Protein AF-A0A536TJ30-F1 (afdb_monomer)

Structure (mmCIF, N/CA/C/O backbone):
data_AF-A0A536TJ30-F1
#
_entry.id   AF-A0A536TJ30-F1
#
loop_
_atom_site.group_PDB
_atom_site.id
_atom_site.type_symbol
_atom_site.label_atom_id
_atom_site.label_alt_id
_atom_site.label_comp_id
_atom_site.label_asym_id
_atom_site.label_entity_id
_atom_site.label_seq_id
_atom_site.pdbx_PDB_ins_code
_atom_site.Cartn_x
_atom_site.Cartn_y
_atom_site.Cartn_z
_atom_site.occupancy
_atom_site.B_iso_or_equiv
_atom_site.auth_seq_id
_atom_site.auth_comp_id
_atom_site.auth_asym_id
_atom_site.auth_atom_id
_atom_site.pdbx_PDB_model_num
ATOM 1 N N . MET A 1 1 ? -64.569 -12.039 2.821 1.00 46.75 1 MET A N 1
ATOM 2 C CA . MET A 1 1 ? -63.233 -11.736 3.382 1.00 46.75 1 MET A CA 1
ATOM 3 C C . MET A 1 1 ? -62.705 -10.502 2.678 1.00 46.75 1 MET A C 1
ATOM 5 O O . MET A 1 1 ? -62.431 -10.558 1.484 1.00 46.75 1 MET A O 1
ATOM 9 N N . ASP A 1 2 ? -62.698 -9.375 3.387 1.00 46.38 2 ASP A N 1
ATOM 10 C CA . ASP A 1 2 ? -62.495 -8.051 2.804 1.00 46.38 2 ASP A CA 1
ATOM 11 C C . ASP A 1 2 ? -61.021 -7.721 2.571 1.00 46.38 2 ASP A C 1
ATOM 13 O O . ASP A 1 2 ? -60.181 -7.772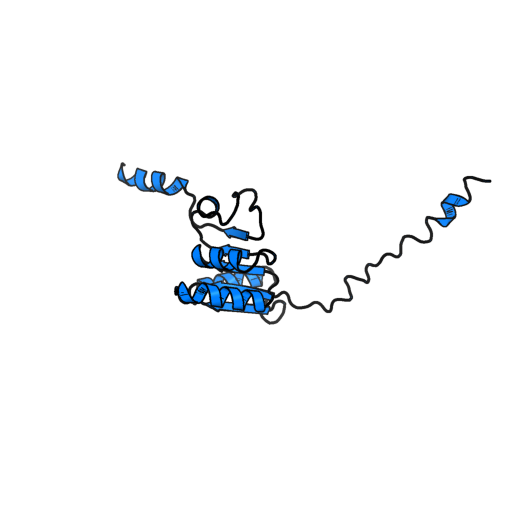 3.470 1.00 46.38 2 ASP A O 1
ATOM 17 N N . ARG A 1 3 ? -60.724 -7.302 1.340 1.00 48.44 3 ARG A N 1
ATOM 18 C CA . ARG A 1 3 ? -59.377 -6.976 0.838 1.00 48.44 3 ARG A CA 1
ATOM 19 C C . ARG A 1 3 ? -58.742 -5.769 1.546 1.00 48.44 3 ARG A C 1
ATOM 21 O O . ARG A 1 3 ? -57.553 -5.515 1.392 1.00 48.44 3 ARG A O 1
ATOM 28 N N . ARG A 1 4 ? -59.531 -5.031 2.334 1.00 52.75 4 ARG A N 1
ATOM 29 C CA . ARG A 1 4 ? -59.130 -3.800 3.031 1.00 52.75 4 ARG A CA 1
ATOM 30 C C . ARG A 1 4 ? -58.580 -4.036 4.439 1.00 52.75 4 ARG A C 1
ATOM 32 O O . ARG A 1 4 ? -57.866 -3.182 4.950 1.00 52.75 4 ARG A O 1
ATOM 39 N N . THR A 1 5 ? -58.820 -5.200 5.040 1.00 52.47 5 THR A N 1
ATOM 40 C CA . THR A 1 5 ? -58.349 -5.498 6.406 1.00 52.47 5 THR A CA 1
ATOM 41 C C . THR A 1 5 ? -56.954 -6.136 6.429 1.00 52.47 5 THR A C 1
ATOM 43 O O . THR A 1 5 ? -56.296 -6.151 7.466 1.00 52.47 5 THR A O 1
ATOM 46 N N . PHE A 1 6 ? -56.465 -6.627 5.285 1.00 46.06 6 PHE A N 1
ATOM 47 C CA . PHE A 1 6 ? -55.151 -7.274 5.190 1.00 46.06 6 PHE A CA 1
ATOM 48 C C . PHE A 1 6 ? -53.996 -6.268 5.026 1.00 46.06 6 PHE A C 1
ATOM 50 O O . PHE A 1 6 ? -52.920 -6.466 5.582 1.00 46.06 6 PHE A O 1
ATOM 57 N N . ILE A 1 7 ? -54.230 -5.138 4.349 1.00 50.72 7 ILE A N 1
ATOM 58 C CA . ILE A 1 7 ? -53.185 -4.128 4.093 1.00 50.72 7 ILE A CA 1
ATOM 59 C C . ILE A 1 7 ? -52.822 -3.343 5.369 1.00 50.72 7 ILE A C 1
ATOM 61 O O . ILE A 1 7 ? -51.666 -2.971 5.557 1.00 50.72 7 ILE A O 1
ATOM 65 N N . GLY A 1 8 ? -53.762 -3.173 6.304 1.00 44.59 8 GLY A N 1
ATOM 66 C CA . GLY A 1 8 ? -53.515 -2.443 7.554 1.00 44.59 8 GLY A CA 1
ATOM 67 C C . GLY A 1 8 ? -52.557 -3.132 8.537 1.00 44.59 8 GLY A C 1
ATOM 68 O O . GLY A 1 8 ? -52.021 -2.468 9.418 1.00 44.59 8 GLY A O 1
ATOM 69 N N . ARG A 1 9 ? -52.309 -4.444 8.403 1.00 48.31 9 ARG A N 1
ATOM 70 C CA . ARG A 1 9 ? -51.459 -5.204 9.343 1.00 48.31 9 ARG A CA 1
ATOM 71 C C . ARG A 1 9 ? -50.022 -5.433 8.877 1.00 48.31 9 ARG A C 1
ATOM 73 O O . ARG A 1 9 ? -49.188 -5.772 9.706 1.00 48.31 9 ARG A O 1
ATOM 80 N N . VAL A 1 10 ? -49.706 -5.199 7.602 1.00 50.34 10 VAL A N 1
ATOM 81 C CA . VAL A 1 10 ? -48.337 -5.391 7.078 1.00 50.34 10 VAL A CA 1
ATOM 82 C C . VAL A 1 10 ? -47.488 -4.118 7.199 1.00 50.34 10 VAL A C 1
ATOM 84 O O . VAL A 1 10 ? -46.273 -4.201 7.342 1.00 50.34 10 VAL A O 1
ATOM 87 N N . VAL A 1 11 ? -48.105 -2.933 7.241 1.00 49.47 11 VAL A N 1
ATOM 88 C CA . VAL A 1 11 ? -47.364 -1.656 7.306 1.00 49.47 11 VAL A CA 1
ATOM 89 C C . VAL A 1 11 ? -46.905 -1.299 8.732 1.00 49.47 11 VAL A C 1
ATOM 91 O O . VAL A 1 11 ? -45.933 -0.573 8.901 1.00 49.47 11 VAL A O 1
ATOM 94 N N . GLY A 1 12 ? -47.537 -1.850 9.774 1.00 47.28 12 GLY A N 1
ATOM 95 C CA . GLY A 1 12 ? -47.239 -1.495 11.171 1.00 47.28 12 GLY A CA 1
ATOM 96 C C . GLY A 1 12 ? -46.028 -2.188 11.813 1.00 47.28 12 GLY A C 1
ATOM 97 O O . GLY A 1 12 ? -45.685 -1.847 12.939 1.00 47.28 12 GLY A O 1
ATOM 98 N N . GLY A 1 13 ? -45.396 -3.162 11.147 1.00 48.72 13 GLY A N 1
ATOM 99 C CA . GLY A 1 13 ? -44.364 -4.016 11.761 1.00 48.72 13 GLY A CA 1
ATOM 100 C C . GLY A 1 13 ? -42.990 -4.008 11.087 1.00 48.72 13 GLY A C 1
ATOM 101 O O . GLY A 1 13 ? -42.086 -4.671 11.584 1.00 48.72 13 GLY A O 1
ATOM 102 N N . LEU A 1 14 ? -42.810 -3.289 9.973 1.00 46.50 14 LEU A N 1
ATOM 103 C CA . LEU A 1 14 ? -41.618 -3.423 9.120 1.00 46.50 14 LEU A CA 1
ATOM 104 C C . LEU A 1 14 ? -40.758 -2.151 9.001 1.00 46.50 14 LEU A C 1
ATOM 106 O O . LEU A 1 14 ? -40.018 -2.005 8.035 1.00 46.50 14 LEU A O 1
ATOM 110 N N . LEU A 1 15 ? -40.840 -1.231 9.968 1.00 47.38 15 LEU A N 1
ATOM 111 C CA . LEU A 1 15 ? -39.963 -0.047 10.034 1.00 47.38 15 LEU A CA 1
ATOM 112 C C . LEU A 1 15 ? -38.992 -0.059 11.226 1.00 47.38 15 LEU A C 1
ATOM 114 O O . LEU A 1 15 ? -38.368 0.953 11.524 1.00 47.38 15 LEU A O 1
ATOM 118 N N . ALA A 1 16 ? -38.820 -1.205 11.885 1.00 55.00 16 ALA A N 1
ATOM 119 C CA . ALA A 1 16 ? -37.820 -1.386 12.935 1.00 55.00 16 ALA A CA 1
ATOM 120 C C . ALA A 1 16 ? -36.832 -2.500 12.551 1.00 55.00 16 ALA A C 1
ATOM 122 O O . ALA A 1 16 ? -36.829 -3.584 13.123 1.00 55.00 16 ALA A O 1
ATOM 123 N N . VAL A 1 17 ? -35.999 -2.235 11.544 1.00 50.28 17 VAL A N 1
ATOM 124 C CA . VAL A 1 17 ? -34.794 -3.024 11.218 1.00 50.28 17 VAL A CA 1
ATOM 125 C C . VAL A 1 17 ? -33.619 -2.034 11.203 1.00 50.28 17 VAL A C 1
ATOM 127 O O 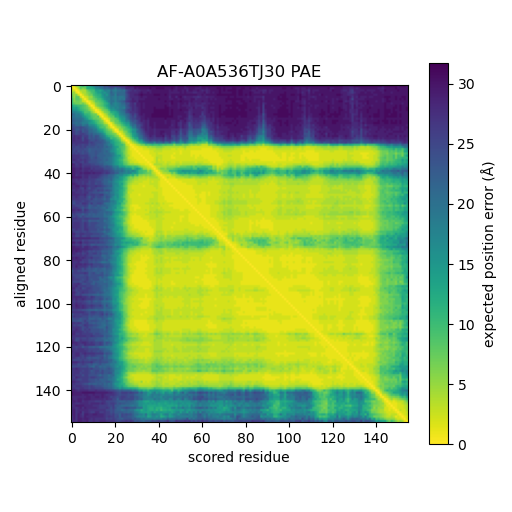. VAL A 1 17 ? -33.812 -0.855 10.908 1.00 50.28 17 VAL A O 1
ATOM 130 N N . PRO A 1 18 ? -32.433 -2.414 11.689 1.00 48.91 18 PRO A N 1
ATOM 131 C CA . PRO A 1 18 ? -31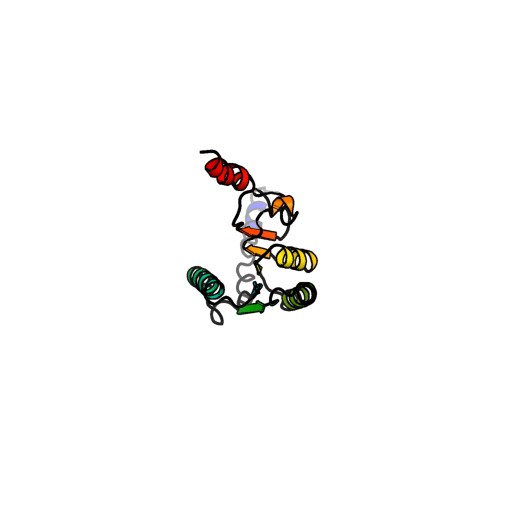.895 -1.887 12.923 1.00 48.91 18 PRO A CA 1
ATOM 132 C C . PRO A 1 18 ? -30.713 -0.975 12.601 1.00 48.91 18 PRO A C 1
ATOM 134 O O . PRO A 1 18 ? -29.583 -1.437 12.478 1.00 48.91 18 PRO A O 1
ATOM 137 N N . PHE A 1 19 ? -30.942 0.336 12.560 1.00 48.19 19 PHE A N 1
ATOM 138 C CA . PHE A 1 19 ? -29.845 1.318 12.590 1.00 48.19 19 PHE A CA 1
ATOM 139 C C . PHE A 1 19 ? -28.978 1.212 13.862 1.00 48.19 19 PHE A C 1
ATOM 141 O O . PHE A 1 19 ? -27.902 1.792 13.940 1.00 48.19 19 PHE A O 1
ATOM 148 N N . ALA A 1 20 ? -29.416 0.436 14.857 1.00 48.72 20 ALA A N 1
ATOM 149 C CA . ALA A 1 20 ? -28.645 0.139 16.058 1.00 48.72 20 ALA A CA 1
ATOM 150 C C . ALA A 1 20 ? -27.481 -0.849 15.829 1.00 48.72 20 ALA A C 1
ATOM 152 O O . ALA A 1 20 ? -26.608 -0.946 16.686 1.00 48.72 20 ALA A O 1
ATOM 153 N N . ALA A 1 21 ? -27.434 -1.579 14.704 1.00 46.84 21 ALA A N 1
ATOM 154 C CA . ALA A 1 21 ? -26.377 -2.570 14.470 1.00 46.84 21 ALA A CA 1
ATOM 155 C C . ALA A 1 21 ? -25.022 -1.942 14.080 1.00 46.84 21 ALA A C 1
ATOM 157 O O . ALA A 1 21 ? -23.981 -2.503 14.415 1.00 46.84 21 ALA A O 1
ATOM 158 N N . GLU A 1 22 ? -25.010 -0.763 13.448 1.00 50.62 22 GLU A N 1
ATOM 159 C CA . GLU A 1 22 ? -23.771 -0.020 13.142 1.00 50.62 22 GLU A CA 1
ATOM 160 C C . GLU A 1 22 ? -23.227 0.763 14.344 1.00 50.62 22 GLU A C 1
ATOM 162 O O . GLU A 1 22 ? -22.031 1.024 14.425 1.00 50.62 22 GLU A O 1
ATOM 167 N N . ALA A 1 23 ? -24.076 1.081 15.324 1.00 49.09 23 ALA A N 1
ATOM 168 C CA . ALA A 1 23 ? -23.683 1.843 16.509 1.00 49.09 23 ALA A CA 1
ATOM 169 C C . ALA A 1 23 ? -22.949 1.004 17.577 1.00 49.09 23 ALA A C 1
ATOM 171 O O . ALA A 1 23 ? -22.432 1.567 18.541 1.00 49.09 23 ALA A O 1
ATOM 172 N N . GLN A 1 24 ? -22.902 -0.329 17.432 1.00 46.25 24 GLN A N 1
ATOM 173 C CA . GLN A 1 24 ? -22.428 -1.235 18.486 1.00 46.25 24 GLN A CA 1
ATOM 174 C C . GLN A 1 24 ? -21.032 -1.836 18.253 1.00 46.25 24 GLN A C 1
ATOM 176 O O . GLN A 1 24 ? -20.517 -2.547 19.118 1.00 46.25 24 GLN A O 1
ATOM 181 N N . GLN A 1 25 ? -20.369 -1.529 17.137 1.00 51.69 25 GLN A N 1
ATOM 182 C CA . GLN A 1 25 ? -18.917 -1.674 17.079 1.00 51.69 25 GLN A CA 1
ATOM 183 C C . GLN A 1 25 ? -18.327 -0.403 17.670 1.00 51.69 25 GLN A C 1
ATOM 185 O O . GLN A 1 25 ? -18.310 0.632 17.011 1.00 51.69 25 GLN A O 1
ATOM 190 N N . ALA A 1 26 ? -17.843 -0.471 18.914 1.00 57.59 26 ALA A N 1
ATOM 191 C CA . ALA A 1 26 ? -16.878 0.508 19.405 1.00 57.59 26 ALA A CA 1
ATOM 192 C C . ALA A 1 26 ? -15.860 0.720 18.279 1.00 57.59 26 ALA A C 1
ATOM 194 O O . ALA A 1 26 ? -15.215 -0.251 17.880 1.00 57.59 26 ALA A O 1
ATOM 195 N N . ALA A 1 27 ? -15.842 1.916 17.681 1.00 69.06 27 ALA A N 1
ATOM 196 C CA . ALA A 1 27 ? -15.191 2.145 16.397 1.00 69.06 27 ALA A CA 1
ATOM 197 C C . ALA A 1 27 ? -13.708 1.788 16.522 1.00 69.06 27 ALA A C 1
ATOM 199 O O . ALA A 1 27 ? -12.910 2.563 17.053 1.00 69.06 27 ALA A O 1
ATOM 200 N N . ARG A 1 28 ? -13.341 0.566 16.112 1.00 87.88 28 ARG A N 1
ATOM 201 C CA . ARG A 1 28 ? -11.950 0.129 16.154 1.00 87.88 28 ARG A CA 1
ATOM 202 C C . ARG A 1 28 ? -11.190 1.042 15.206 1.00 87.88 28 ARG A C 1
ATOM 204 O O . ARG A 1 28 ? -11.639 1.258 14.081 1.00 87.88 28 ARG A O 1
ATOM 211 N N . LEU A 1 29 ? -10.075 1.599 15.672 1.00 93.38 29 LEU A N 1
ATOM 212 C CA . LEU A 1 29 ? -9.270 2.473 14.830 1.00 93.38 29 LEU A CA 1
ATOM 213 C C . LEU A 1 29 ? -8.860 1.699 13.566 1.00 93.38 29 LEU A C 1
ATOM 215 O O . LEU A 1 29 ? -8.332 0.589 13.708 1.00 93.38 29 LEU A O 1
ATOM 219 N N . PRO A 1 30 ? -9.087 2.249 12.359 1.00 95.88 30 PRO A N 1
ATOM 220 C CA . PRO A 1 30 ? -8.640 1.620 11.127 1.00 95.88 30 PRO A CA 1
ATOM 221 C C . PRO A 1 30 ? -7.129 1.398 11.184 1.00 95.88 30 PRO A C 1
ATOM 223 O O . PRO A 1 30 ? -6.372 2.276 11.612 1.00 95.88 30 PRO A O 1
ATOM 226 N N . ARG A 1 31 ? -6.689 0.211 10.770 1.00 97.88 31 ARG A N 1
ATOM 227 C CA . ARG A 1 31 ? -5.288 -0.201 10.776 1.00 97.88 31 ARG A CA 1
ATOM 228 C C . ARG A 1 31 ? -4.729 -0.186 9.360 1.00 97.88 31 ARG A C 1
ATOM 230 O O . ARG A 1 31 ? -5.161 -0.954 8.507 1.00 97.88 31 ARG A O 1
ATOM 237 N N . ILE A 1 32 ? -3.726 0.650 9.133 1.00 98.31 32 ILE A N 1
ATOM 238 C CA . ILE A 1 32 ? -3.047 0.810 7.847 1.00 98.31 32 ILE A CA 1
ATOM 239 C C . ILE A 1 32 ? -1.663 0.174 7.960 1.00 98.31 32 ILE A C 1
ATOM 241 O O . ILE A 1 32 ? -0.830 0.622 8.743 1.00 98.31 32 ILE A O 1
ATOM 245 N N . GLY A 1 33 ? -1.407 -0.876 7.185 1.00 98.06 33 GLY A N 1
ATOM 246 C CA . GLY A 1 33 ? -0.077 -1.466 7.062 1.00 98.06 33 GLY A CA 1
ATOM 247 C C . GLY A 1 33 ? 0.747 -0.724 6.018 1.00 98.06 33 GLY A C 1
ATOM 248 O O . GLY A 1 33 ? 0.238 -0.444 4.938 1.00 98.06 33 GLY A O 1
ATOM 249 N N . VAL A 1 34 ? 2.012 -0.417 6.297 1.00 97.12 34 VAL A N 1
ATOM 250 C CA . VAL A 1 34 ? 2.907 0.244 5.338 1.00 97.12 34 VAL A CA 1
ATOM 251 C C . VAL A 1 34 ? 4.218 -0.531 5.223 1.00 97.12 34 VAL A C 1
ATOM 253 O O . VAL A 1 34 ? 4.962 -0.639 6.195 1.00 97.12 34 VAL A O 1
ATOM 256 N N . LEU A 1 35 ? 4.514 -1.065 4.034 1.00 95.38 35 LEU A N 1
ATOM 257 C CA . LEU A 1 35 ? 5.732 -1.831 3.744 1.00 95.38 35 LEU A CA 1
ATOM 258 C C . LEU A 1 35 ? 6.590 -1.127 2.682 1.00 95.38 35 LEU A C 1
ATOM 260 O O . LEU A 1 35 ? 6.251 -1.112 1.496 1.00 95.38 35 LEU A O 1
ATOM 264 N N . LEU A 1 36 ? 7.732 -0.576 3.100 1.00 92.44 36 LEU A N 1
ATOM 265 C CA . LEU A 1 36 ? 8.616 0.224 2.242 1.00 92.44 36 LEU A CA 1
ATOM 266 C C . LEU A 1 36 ? 10.029 -0.379 2.123 1.00 92.44 36 LEU A C 1
ATOM 268 O O . LEU A 1 36 ? 10.493 -1.057 3.039 1.00 92.44 36 LEU A O 1
ATOM 272 N N . PRO A 1 37 ? 10.762 -0.120 1.024 1.00 88.88 37 PRO A N 1
ATOM 273 C CA . PRO A 1 37 ? 12.136 -0.605 0.848 1.00 88.88 37 PRO A CA 1
ATOM 274 C C . PRO A 1 37 ? 13.132 -0.041 1.865 1.00 88.88 37 PRO A C 1
ATOM 276 O O . PRO A 1 37 ? 14.162 -0.654 2.110 1.00 88.88 37 PRO A O 1
ATOM 279 N N . GLY A 1 38 ? 12.844 1.108 2.467 1.00 86.44 38 GLY A N 1
ATOM 280 C CA . GLY A 1 38 ? 13.683 1.743 3.477 1.00 86.44 38 GLY A CA 1
ATOM 281 C C . GLY A 1 38 ? 13.028 3.019 3.992 1.00 86.44 38 GLY A C 1
ATOM 282 O O . GLY A 1 38 ? 12.044 3.489 3.415 1.00 86.44 38 GLY A O 1
ATOM 283 N N . ASN A 1 39 ? 13.543 3.560 5.093 1.00 81.12 39 ASN A N 1
ATOM 284 C CA . ASN A 1 39 ? 13.077 4.840 5.605 1.00 81.12 39 ASN A CA 1
ATOM 285 C C . ASN A 1 39 ? 13.796 5.962 4.852 1.00 81.12 39 ASN A C 1
ATOM 287 O O . ASN A 1 39 ? 14.923 6.317 5.182 1.00 81.12 39 ASN A O 1
ATOM 291 N N . THR A 1 40 ? 13.155 6.489 3.813 1.00 73.25 40 THR A N 1
ATOM 292 C CA . THR A 1 40 ? 13.726 7.550 2.972 1.00 73.25 40 THR A CA 1
ATOM 293 C C . THR A 1 40 ? 13.455 8.955 3.514 1.00 73.25 40 THR A C 1
ATOM 295 O O . THR A 1 40 ? 13.815 9.929 2.861 1.00 73.25 40 THR A O 1
ATOM 298 N N . GLY A 1 41 ? 12.825 9.078 4.692 1.00 79.00 41 GLY A N 1
ATOM 299 C CA . GLY A 1 41 ? 12.435 10.348 5.312 1.00 79.00 41 GLY A CA 1
ATOM 300 C C . GLY A 1 41 ? 11.322 11.057 4.538 1.00 79.00 41 GLY A C 1
ATOM 301 O O . GLY A 1 41 ? 10.173 11.072 4.973 1.00 79.00 41 GLY A O 1
ATOM 302 N N . THR A 1 42 ? 11.645 11.584 3.357 1.00 80.50 42 THR A N 1
ATOM 303 C CA . THR A 1 42 ? 10.740 12.366 2.506 1.00 80.50 42 THR A CA 1
ATOM 304 C C . THR A 1 42 ? 9.518 11.566 2.059 1.00 80.50 42 THR A C 1
ATOM 306 O O . THR A 1 42 ? 8.398 12.037 2.215 1.00 80.50 42 THR A O 1
ATOM 309 N N . GLY A 1 43 ? 9.698 10.339 1.553 1.00 81.50 43 GLY A N 1
ATOM 310 C CA . GLY A 1 43 ? 8.570 9.514 1.094 1.00 81.50 43 GLY A CA 1
ATOM 311 C C . GLY A 1 43 ? 7.611 9.136 2.228 1.00 81.50 43 GLY A C 1
ATOM 312 O O . GLY A 1 43 ? 6.393 9.186 2.062 1.00 81.50 43 GLY A O 1
ATOM 313 N N . THR A 1 44 ? 8.163 8.816 3.401 1.00 89.38 44 THR A N 1
ATOM 314 C CA . THR A 1 44 ? 7.399 8.516 4.620 1.00 89.38 44 THR A CA 1
ATOM 315 C C . THR A 1 44 ? 6.567 9.722 5.062 1.00 89.38 44 THR A C 1
ATOM 317 O O . THR A 1 44 ? 5.386 9.567 5.371 1.00 89.38 44 THR A O 1
ATOM 320 N N . GLU A 1 45 ? 7.153 10.924 5.072 1.00 91.44 45 GLU A N 1
ATOM 321 C CA . GLU A 1 45 ? 6.445 12.125 5.526 1.00 91.44 45 GLU A CA 1
ATOM 322 C C . GLU A 1 45 ? 5.371 12.578 4.533 1.00 91.44 45 GLU A C 1
ATOM 324 O O . GLU A 1 45 ? 4.290 12.968 4.961 1.00 91.44 45 GLU A O 1
ATOM 329 N N . VAL A 1 46 ? 5.602 12.439 3.223 1.00 91.12 46 VAL A N 1
ATOM 330 C CA . VAL A 1 46 ? 4.570 12.707 2.204 1.00 91.12 46 VAL A CA 1
ATOM 331 C C . VAL A 1 46 ? 3.373 11.768 2.375 1.00 91.12 46 VAL A C 1
ATOM 333 O O . VAL A 1 46 ? 2.229 12.219 2.333 1.00 91.12 46 VAL A O 1
ATOM 336 N N . LEU A 1 47 ? 3.609 10.476 2.631 1.00 91.81 47 LEU A N 1
ATOM 337 C CA . LEU A 1 47 ? 2.517 9.537 2.898 1.00 91.81 47 LEU A CA 1
ATOM 338 C C . LEU A 1 47 ? 1.769 9.893 4.192 1.00 91.81 47 LEU A C 1
ATOM 340 O O . LEU A 1 47 ? 0.540 9.895 4.204 1.00 91.81 47 LEU A O 1
ATOM 344 N N . ARG A 1 48 ? 2.485 10.242 5.270 1.00 93.69 48 ARG A N 1
ATOM 345 C CA . ARG A 1 48 ? 1.860 10.714 6.518 1.00 93.69 48 ARG A CA 1
ATOM 346 C C . ARG A 1 48 ? 1.017 11.961 6.298 1.00 93.69 48 ARG A C 1
ATOM 348 O O . ARG A 1 48 ? -0.097 12.027 6.804 1.00 93.69 48 ARG A O 1
ATOM 355 N N . GLN A 1 49 ? 1.538 12.931 5.554 1.00 95.50 49 GLN A N 1
ATOM 356 C CA . GLN A 1 49 ? 0.844 14.165 5.207 1.00 95.50 49 GLN A CA 1
ATOM 357 C C . GLN A 1 49 ? -0.478 13.859 4.492 1.00 95.50 49 GLN A C 1
ATOM 359 O O . GLN A 1 49 ? -1.526 14.280 4.975 1.00 95.50 49 GLN A O 1
ATOM 364 N N . GLY A 1 50 ? -0.447 13.053 3.426 1.00 94.88 50 GLY A N 1
ATOM 365 C CA . GLY A 1 50 ? -1.658 12.683 2.688 1.00 94.88 50 GLY A CA 1
ATOM 366 C C . GLY A 1 50 ? -2.673 11.915 3.543 1.00 94.88 50 GLY A C 1
ATOM 367 O O . GLY A 1 50 ? -3.870 12.181 3.476 1.00 94.88 50 GLY A O 1
ATOM 368 N N . LEU A 1 51 ? -2.213 11.008 4.413 1.00 95.50 51 LEU A N 1
ATOM 369 C CA . LEU A 1 51 ? -3.093 10.317 5.362 1.00 95.50 51 LEU A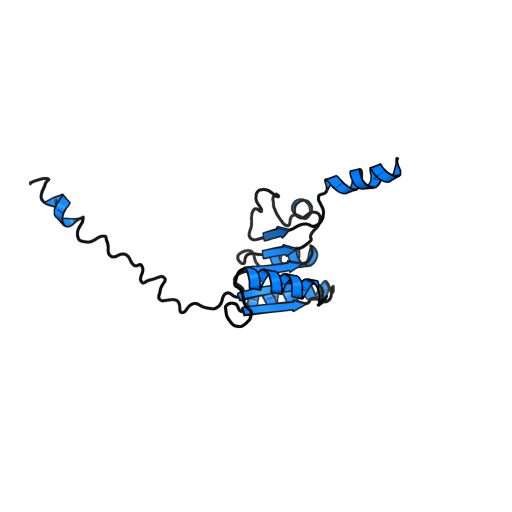 CA 1
ATOM 370 C C . LEU A 1 51 ? -3.751 11.295 6.348 1.00 95.50 51 LEU A C 1
ATOM 372 O O . LEU A 1 51 ? -4.958 11.204 6.570 1.00 95.50 51 LEU A O 1
ATOM 376 N N . ARG A 1 52 ? -3.000 12.268 6.883 1.00 96.81 52 ARG A N 1
ATOM 377 C CA . ARG A 1 52 ? -3.544 13.321 7.759 1.00 96.81 52 ARG A CA 1
ATOM 378 C C . ARG A 1 52 ? -4.586 14.181 7.045 1.00 96.81 52 ARG A C 1
ATOM 380 O O . ARG A 1 52 ? -5.613 14.482 7.645 1.00 96.81 52 ARG A O 1
ATOM 387 N N . GLU A 1 53 ? -4.344 14.553 5.791 1.00 97.31 53 GLU A N 1
ATOM 388 C CA . GLU A 1 53 ? -5.277 15.342 4.969 1.00 97.31 53 GLU A CA 1
ATOM 389 C C . GLU A 1 53 ? -6.595 14.599 4.708 1.00 97.31 53 GLU A C 1
ATOM 391 O O . GLU A 1 53 ? -7.654 15.219 4.649 1.00 97.31 53 GLU A O 1
ATOM 396 N N . LEU A 1 54 ? -6.551 13.266 4.652 1.00 95.38 54 LEU A N 1
ATOM 397 C CA . LEU A 1 54 ? -7.730 12.397 4.589 1.00 95.38 54 LEU A CA 1
ATOM 398 C C . LEU A 1 54 ? -8.374 12.124 5.963 1.00 95.38 54 LEU A C 1
ATOM 400 O O . LEU A 1 54 ? -9.348 11.379 6.049 1.00 95.38 54 LEU A O 1
ATOM 404 N N . GLY A 1 55 ? -7.845 12.704 7.044 1.00 96.06 55 GLY A N 1
ATOM 405 C CA . GLY A 1 55 ? -8.353 12.530 8.406 1.00 96.06 55 GLY A CA 1
ATOM 406 C C . GLY A 1 55 ? -7.806 11.309 9.153 1.00 96.06 55 GLY A C 1
ATOM 407 O O . GLY A 1 55 ? -8.239 11.058 10.279 1.00 96.06 55 GLY A O 1
ATOM 408 N N . TYR A 1 56 ? -6.840 10.574 8.590 1.00 96.44 56 TYR A N 1
ATOM 409 C CA . TYR A 1 56 ? -6.143 9.458 9.242 1.00 96.44 56 TYR A CA 1
ATOM 410 C C . TYR A 1 56 ? -4.891 9.956 9.978 1.00 96.44 56 TYR A C 1
ATOM 412 O O . TYR A 1 56 ? -3.790 10.043 9.437 1.00 96.44 56 TYR A O 1
ATOM 420 N N . VAL A 1 57 ? -5.067 10.282 11.254 1.00 95.94 57 VAL A N 1
ATOM 421 C CA . VAL A 1 57 ? -4.032 10.753 12.169 1.00 95.94 57 VAL A CA 1
ATOM 422 C C . VAL A 1 57 ? -3.570 9.584 13.035 1.00 95.94 57 VAL A C 1
ATOM 424 O O . VAL A 1 57 ? -4.343 9.028 13.820 1.00 95.94 57 VAL A O 1
ATOM 427 N N . GLU A 1 58 ? -2.294 9.228 12.894 1.00 94.56 58 GLU A N 1
ATOM 428 C CA . GLU A 1 58 ? -1.653 8.124 13.614 1.00 94.56 58 GLU A CA 1
ATOM 429 C C . GLU A 1 58 ? -1.859 8.239 15.135 1.00 94.56 58 GLU A C 1
ATOM 431 O O . GLU A 1 58 ? -1.638 9.291 15.737 1.00 94.56 58 GLU A O 1
ATOM 436 N N . GLY A 1 59 ? -2.343 7.159 15.753 1.00 92.69 59 GLY A N 1
ATOM 437 C CA . GLY A 1 59 ? -2.623 7.072 17.188 1.00 92.69 59 GLY A CA 1
ATOM 438 C C . GLY A 1 59 ? -3.878 7.817 17.658 1.00 92.69 59 GLY A C 1
ATOM 439 O O . GLY A 1 59 ? -4.234 7.699 18.827 1.00 92.69 59 GLY A O 1
ATOM 440 N N . ARG A 1 60 ? -4.562 8.567 16.780 1.00 94.81 60 ARG A N 1
ATOM 441 C CA . ARG A 1 60 ? -5.805 9.287 17.113 1.00 94.81 60 ARG A CA 1
ATOM 442 C C . ARG A 1 60 ? -7.015 8.742 16.372 1.00 94.81 60 ARG A C 1
ATOM 444 O O . ARG A 1 60 ? -8.008 8.403 17.001 1.00 94.81 60 ARG A O 1
ATOM 451 N N . THR A 1 61 ? -6.930 8.674 15.048 1.00 95.56 61 THR A N 1
ATOM 452 C CA . THR A 1 61 ? -8.028 8.231 14.175 1.00 95.56 61 THR A CA 1
ATOM 453 C C . THR A 1 61 ? -7.642 7.035 13.307 1.00 95.56 61 THR A C 1
ATOM 455 O O . THR A 1 61 ? -8.503 6.485 12.632 1.00 95.56 61 THR A O 1
ATOM 458 N N . ALA A 1 62 ? -6.379 6.592 13.352 1.00 97.12 62 ALA A N 1
ATOM 459 C CA . ALA A 1 62 ? -5.898 5.364 12.721 1.00 97.12 62 ALA A CA 1
ATOM 460 C C . ALA A 1 62 ? -4.677 4.790 13.457 1.00 97.12 62 ALA A C 1
ATOM 462 O O . ALA A 1 62 ? -3.915 5.525 14.089 1.00 97.12 62 ALA A O 1
ATOM 463 N N . VAL A 1 63 ? -4.451 3.484 13.328 1.00 97.44 63 VAL A N 1
ATOM 464 C CA . VAL A 1 63 ? -3.188 2.822 13.688 1.00 97.44 63 VAL A CA 1
ATOM 465 C C . VAL A 1 63 ? -2.389 2.611 12.407 1.00 97.44 63 VAL A C 1
ATOM 467 O O . VAL A 1 63 ? -2.913 2.021 11.465 1.00 97.44 63 VAL A O 1
ATOM 470 N N . ILE A 1 64 ? -1.135 3.065 12.358 1.00 97.06 64 ILE A N 1
ATOM 471 C CA . ILE A 1 64 ? -0.275 2.888 11.181 1.00 97.06 64 ILE A CA 1
ATOM 472 C C . ILE A 1 64 ? 0.909 1.991 11.545 1.00 97.06 64 ILE A C 1
ATOM 474 O O . ILE A 1 64 ? 1.701 2.301 12.429 1.00 97.06 64 ILE A O 1
ATOM 478 N N . GLU A 1 65 ? 1.026 0.861 10.857 1.00 97.06 65 GLU A N 1
ATOM 479 C CA . GLU A 1 65 ? 2.069 -0.137 11.075 1.00 97.06 65 GLU A CA 1
ATOM 480 C C . GLU A 1 65 ? 3.164 0.014 10.023 1.00 97.06 65 GLU A C 1
ATOM 482 O O . GLU A 1 65 ? 3.078 -0.529 8.921 1.00 97.06 65 GLU A O 1
ATOM 487 N N . TRP A 1 66 ? 4.215 0.752 10.369 1.00 94.94 66 TRP A N 1
ATOM 488 C CA . TRP A 1 66 ? 5.360 0.963 9.490 1.00 94.94 66 TRP A CA 1
ATOM 489 C C . TRP A 1 66 ? 6.341 -0.213 9.556 1.00 94.94 66 TRP A C 1
ATOM 491 O O . TRP A 1 66 ? 6.789 -0.609 10.637 1.00 94.94 66 TRP A O 1
ATOM 501 N N . ARG A 1 67 ? 6.703 -0.773 8.399 1.00 93.50 67 ARG A N 1
ATOM 502 C CA . ARG A 1 67 ? 7.723 -1.818 8.250 1.00 93.50 67 ARG A CA 1
ATOM 503 C C . ARG A 1 67 ? 8.627 -1.521 7.062 1.00 93.50 67 ARG A C 1
ATOM 505 O O . ARG A 1 67 ? 8.206 -0.969 6.044 1.00 93.50 67 ARG A O 1
ATOM 512 N N . TRP A 1 68 ? 9.876 -1.954 7.188 1.00 91.44 68 TRP A N 1
ATOM 513 C CA . TRP A 1 68 ? 10.884 -1.798 6.152 1.00 91.44 68 TRP A CA 1
ATOM 514 C C . TRP A 1 68 ? 11.566 -3.122 5.858 1.00 91.44 68 TRP A C 1
ATOM 516 O O . TRP A 1 68 ? 11.915 -3.860 6.776 1.00 91.44 68 TRP A O 1
ATOM 526 N N . TRP A 1 69 ? 11.768 -3.411 4.575 1.00 87.62 69 TRP A N 1
ATOM 527 C CA . TRP A 1 69 ? 12.450 -4.629 4.127 1.00 87.62 69 TRP A CA 1
ATOM 528 C C . TRP A 1 69 ? 13.889 -4.377 3.657 1.00 87.62 69 TRP A C 1
ATOM 530 O O . TRP A 1 69 ? 14.542 -5.297 3.178 1.00 87.62 69 TRP A O 1
ATOM 540 N N . GLU A 1 70 ? 14.398 -3.149 3.817 1.00 86.75 70 GLU A N 1
ATOM 541 C CA . GLU A 1 70 ? 15.798 -2.751 3.562 1.00 86.75 70 GLU A CA 1
ATOM 542 C C . GLU A 1 70 ? 16.345 -3.149 2.178 1.00 86.75 70 GLU A C 1
ATOM 544 O O . GLU A 1 70 ? 17.546 -3.347 2.015 1.00 86.75 70 GLU A O 1
ATOM 549 N N . ARG A 1 71 ? 15.475 -3.287 1.171 1.00 82.62 71 ARG A N 1
ATOM 550 C CA . ARG A 1 71 ? 15.828 -3.773 -0.176 1.00 82.62 71 ARG A CA 1
ATOM 551 C C . ARG A 1 71 ? 16.440 -5.189 -0.199 1.00 82.62 71 ARG A C 1
ATOM 553 O O . ARG A 1 71 ? 17.142 -5.538 -1.140 1.00 82.62 71 ARG A O 1
ATOM 560 N N . LYS A 1 72 ? 16.162 -5.996 0.828 1.00 85.44 72 LYS A N 1
ATOM 561 C CA . LYS A 1 72 ? 16.606 -7.388 0.989 1.00 85.44 72 LYS A CA 1
ATOM 562 C C . LYS A 1 72 ? 15.486 -8.355 0.616 1.00 85.44 72 LYS A C 1
ATOM 564 O O . LYS A 1 72 ? 14.585 -8.606 1.426 1.00 85.44 72 LYS A O 1
ATOM 569 N N . SER A 1 73 ? 15.501 -8.872 -0.611 1.00 81.00 73 SER A N 1
ATOM 570 C CA . SER A 1 73 ? 14.414 -9.706 -1.144 1.00 81.00 73 SER A CA 1
ATOM 571 C C . SER A 1 73 ? 14.198 -10.990 -0.328 1.00 81.00 73 SER A C 1
ATOM 573 O O . SER A 1 73 ? 13.065 -11.445 -0.180 1.00 81.00 73 SER A O 1
ATOM 575 N N . GLU A 1 74 ? 15.238 -11.522 0.318 1.00 85.06 74 GLU A N 1
ATOM 576 C CA . GLU A 1 74 ? 15.161 -12.662 1.239 1.00 85.06 74 GLU A CA 1
ATOM 577 C C . GLU A 1 74 ? 14.295 -12.390 2.483 1.00 85.06 74 GLU A C 1
ATOM 579 O O . GLU A 1 74 ? 13.735 -13.319 3.068 1.00 85.06 74 GLU A O 1
ATOM 584 N N . ARG A 1 75 ? 14.117 -11.117 2.869 1.00 83.75 75 ARG A N 1
ATOM 585 C CA . ARG A 1 75 ? 13.282 -10.711 4.012 1.00 83.75 75 ARG A CA 1
ATOM 586 C C . ARG A 1 75 ? 11.832 -10.429 3.624 1.00 83.75 75 ARG A C 1
ATOM 588 O O . ARG A 1 75 ? 10.975 -10.408 4.507 1.00 83.75 75 ARG A O 1
ATOM 595 N N . LEU A 1 76 ? 11.530 -10.241 2.334 1.00 90.56 76 LEU A N 1
ATOM 596 C CA . LEU A 1 76 ? 10.207 -9.801 1.870 1.00 90.56 76 LEU A CA 1
ATOM 597 C C . LEU A 1 76 ? 9.091 -10.770 2.240 1.00 90.56 76 LEU A C 1
ATOM 599 O O . LEU A 1 76 ? 8.047 -10.338 2.719 1.00 90.56 76 LEU A O 1
ATOM 603 N N . ARG A 1 77 ? 9.308 -12.078 2.065 1.00 91.44 77 ARG A N 1
ATOM 604 C CA . ARG A 1 77 ? 8.291 -13.086 2.402 1.00 91.44 77 ARG A CA 1
ATOM 605 C C . ARG A 1 77 ? 7.959 -13.071 3.897 1.00 91.44 77 ARG A C 1
ATOM 607 O O . ARG A 1 77 ? 6.789 -13.138 4.264 1.00 91.44 77 ARG A O 1
ATOM 614 N N . GLY A 1 78 ? 8.979 -12.950 4.750 1.00 93.56 78 GLY A N 1
ATOM 615 C CA . GLY A 1 78 ? 8.806 -12.840 6.200 1.00 93.56 78 GLY A CA 1
ATOM 616 C C . GLY A 1 78 ? 8.080 -11.554 6.594 1.00 93.56 78 GLY A C 1
ATOM 617 O O . GLY A 1 78 ? 7.085 -11.612 7.311 1.00 93.56 78 GLY A O 1
ATOM 618 N N . ALA A 1 79 ? 8.513 -10.414 6.048 1.00 94.38 79 ALA A N 1
ATOM 619 C CA . ALA A 1 79 ? 7.886 -9.116 6.290 1.00 94.38 79 ALA A CA 1
ATOM 620 C C . ALA A 1 79 ? 6.420 -9.076 5.822 1.00 94.38 79 ALA A C 1
ATOM 622 O O . ALA A 1 79 ? 5.567 -8.529 6.518 1.00 94.38 79 ALA A O 1
ATOM 623 N N . ALA A 1 80 ? 6.104 -9.697 4.682 1.00 96.44 80 ALA A N 1
ATOM 624 C CA . ALA A 1 80 ? 4.736 -9.811 4.184 1.00 96.44 80 ALA A CA 1
ATOM 625 C C . ALA A 1 80 ? 3.866 -10.672 5.110 1.00 96.44 80 ALA A C 1
ATOM 627 O O . ALA A 1 80 ? 2.760 -10.270 5.467 1.00 96.44 80 ALA A O 1
ATOM 628 N N . ALA A 1 81 ? 4.376 -11.823 5.563 1.00 96.25 81 ALA A N 1
ATOM 629 C CA . ALA A 1 81 ? 3.667 -12.673 6.517 1.00 96.25 81 ALA A CA 1
ATOM 630 C C . ALA A 1 81 ? 3.430 -11.960 7.860 1.00 96.25 81 ALA A C 1
ATOM 632 O O . ALA A 1 81 ? 2.340 -12.046 8.422 1.00 96.25 81 ALA A O 1
ATOM 633 N N . GLU A 1 82 ? 4.422 -11.226 8.366 1.00 95.94 82 GLU A N 1
ATOM 634 C CA . GLU A 1 82 ? 4.273 -10.380 9.553 1.00 95.94 82 GLU A CA 1
ATOM 635 C C . GLU A 1 82 ? 3.209 -9.306 9.358 1.00 95.94 82 GLU A C 1
ATOM 637 O O . GLU A 1 82 ? 2.342 -9.163 10.217 1.00 95.94 82 GLU A O 1
ATOM 642 N N . MET A 1 83 ? 3.226 -8.606 8.222 1.00 97.81 83 MET A N 1
ATOM 643 C CA . MET A 1 83 ? 2.239 -7.576 7.907 1.00 97.81 83 MET A CA 1
ATOM 644 C C . MET A 1 83 ? 0.818 -8.148 7.863 1.00 97.81 83 MET A C 1
ATOM 646 O O . MET A 1 83 ? -0.089 -7.580 8.462 1.00 97.81 83 MET A O 1
ATOM 650 N N . VAL A 1 84 ? 0.614 -9.302 7.220 1.00 98.06 84 VAL A N 1
ATOM 651 C CA . VAL A 1 84 ? -0.702 -9.965 7.174 1.00 98.06 84 VAL A CA 1
ATOM 652 C C . VAL A 1 84 ? -1.160 -10.398 8.570 1.00 98.06 84 VAL A C 1
ATOM 654 O O . VAL A 1 84 ? -2.336 -10.246 8.894 1.00 98.06 84 VAL A O 1
ATOM 657 N N . ARG A 1 85 ? -0.248 -10.867 9.435 1.00 97.69 85 ARG A N 1
ATOM 658 C CA . ARG A 1 85 ? -0.573 -11.228 10.830 1.00 97.69 85 ARG A CA 1
ATOM 659 C C . ARG A 1 85 ? -1.047 -10.046 11.673 1.00 97.69 85 ARG A C 1
ATOM 661 O O . ARG A 1 85 ? -1.794 -10.259 12.623 1.00 97.69 85 ARG A O 1
ATOM 668 N N . LEU A 1 86 ? -0.660 -8.816 11.329 1.00 97.25 86 LEU A N 1
ATOM 669 C CA . LEU A 1 86 ? -1.194 -7.612 11.975 1.00 97.25 86 LEU A CA 1
ATOM 670 C C . LEU A 1 86 ? -2.664 -7.360 11.610 1.00 97.25 86 LEU A C 1
ATOM 672 O O . LEU A 1 86 ? -3.288 -6.502 12.228 1.00 97.25 86 LEU A O 1
ATOM 676 N N . ASN A 1 87 ? -3.217 -8.093 10.638 1.00 97.00 87 ASN A N 1
ATOM 677 C CA . ASN A 1 87 ? -4.583 -7.956 10.141 1.00 97.00 87 ASN A CA 1
ATOM 678 C C . ASN A 1 87 ? -4.977 -6.488 9.849 1.00 97.00 87 ASN A C 1
ATOM 680 O O . ASN A 1 87 ? -5.950 -5.992 10.426 1.00 97.00 87 ASN A O 1
ATOM 684 N N . PRO A 1 88 ? -4.187 -5.755 9.038 1.00 98.12 88 PRO A N 1
ATOM 685 C CA . PRO A 1 88 ? -4.532 -4.398 8.639 1.00 98.12 88 PRO A CA 1
ATOM 686 C C . PRO A 1 88 ? -5.769 -4.391 7.737 1.00 98.12 88 PRO A C 1
ATOM 688 O O . PRO A 1 88 ? -6.032 -5.345 7.007 1.00 98.12 88 PRO A O 1
ATOM 691 N N . ASP A 1 89 ? -6.497 -3.281 7.757 1.00 98.06 89 ASP A N 1
ATOM 692 C CA . ASP A 1 89 ? -7.666 -3.060 6.905 1.00 98.06 89 ASP A CA 1
ATOM 693 C C . ASP A 1 89 ? -7.257 -2.704 5.464 1.00 98.06 89 ASP A C 1
ATOM 695 O O . ASP A 1 89 ? -7.997 -2.970 4.520 1.00 98.06 89 ASP A O 1
ATOM 699 N N . VAL A 1 90 ? -6.061 -2.133 5.282 1.00 98.25 90 VAL A N 1
ATOM 700 C CA . VAL A 1 90 ? -5.431 -1.858 3.981 1.00 98.25 90 VAL A CA 1
ATOM 701 C C . VAL A 1 90 ? -3.909 -1.871 4.115 1.00 98.25 90 VAL A C 1
ATOM 703 O O . VAL A 1 90 ? -3.365 -1.507 5.161 1.00 98.25 90 VAL A O 1
ATOM 706 N N . ILE A 1 91 ? -3.209 -2.279 3.056 1.00 98.62 91 ILE A N 1
ATOM 707 C CA . ILE A 1 91 ? -1.745 -2.341 3.011 1.00 98.62 91 ILE A CA 1
ATOM 708 C C . ILE A 1 91 ? -1.226 -1.437 1.901 1.00 98.62 91 ILE A C 1
ATOM 710 O O . ILE A 1 91 ? -1.518 -1.660 0.733 1.00 98.62 91 ILE A O 1
ATOM 714 N N . VAL A 1 92 ? -0.406 -0.454 2.252 1.00 97.56 92 VAL A N 1
ATOM 715 C CA . VAL A 1 92 ? 0.374 0.344 1.307 1.00 97.56 92 VAL A CA 1
ATOM 716 C C . VAL A 1 92 ? 1.741 -0.307 1.131 1.00 97.56 92 VAL A C 1
ATOM 718 O O . VAL A 1 92 ? 2.442 -0.580 2.106 1.00 97.56 92 VAL A O 1
ATOM 721 N N . VAL A 1 93 ? 2.143 -0.557 -0.110 1.00 96.38 93 VAL A N 1
ATOM 722 C CA . VAL A 1 93 ? 3.411 -1.222 -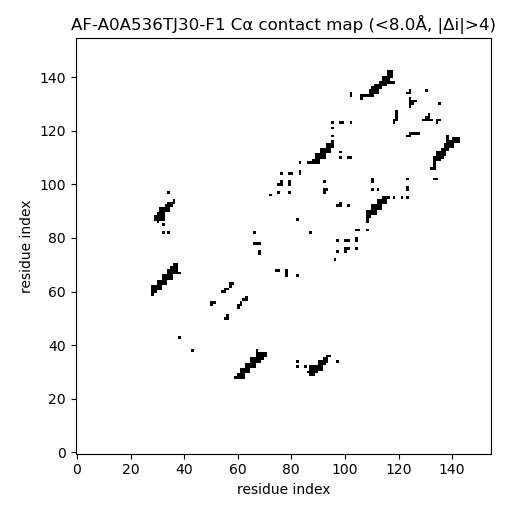0.427 1.00 96.38 93 VAL A CA 1
ATOM 723 C C . VAL A 1 93 ? 4.133 -0.498 -1.555 1.00 96.38 93 VAL A C 1
ATOM 725 O O . VAL A 1 93 ? 3.505 -0.026 -2.496 1.00 96.38 93 VAL A O 1
ATOM 728 N N . SER A 1 94 ? 5.458 -0.388 -1.484 1.00 93.31 94 SER A N 1
ATOM 729 C CA . SER A 1 94 ? 6.240 0.252 -2.549 1.00 93.31 94 SER A CA 1
ATOM 730 C C . SER A 1 94 ? 7.097 -0.748 -3.318 1.00 93.31 94 SER A C 1
ATOM 732 O O . SER A 1 94 ? 7.836 -1.539 -2.727 1.00 93.31 94 SER A O 1
ATOM 734 N N . GLY A 1 95 ? 7.016 -0.658 -4.648 1.00 91.38 95 GLY A N 1
ATOM 735 C CA . GLY A 1 95 ? 7.799 -1.456 -5.586 1.00 91.38 95 GLY A CA 1
ATOM 736 C C . GLY A 1 95 ? 7.181 -2.807 -5.952 1.00 91.38 95 GLY A C 1
ATOM 737 O O . GLY A 1 95 ? 6.369 -3.390 -5.226 1.00 91.38 95 GLY A O 1
ATOM 738 N N . SER A 1 96 ? 7.596 -3.311 -7.111 1.00 93.44 96 SER A N 1
ATOM 739 C CA . SER A 1 96 ? 7.070 -4.530 -7.723 1.00 93.44 96 SER A CA 1
ATOM 740 C C . SER A 1 96 ? 7.276 -5.785 -6.879 1.00 93.44 96 SER A C 1
ATOM 742 O O . SER A 1 96 ? 6.319 -6.510 -6.623 1.00 93.44 96 SER A O 1
ATOM 744 N N . GLU A 1 97 ? 8.498 -6.036 -6.398 1.00 93.88 97 GLU A N 1
ATOM 745 C CA . GLU A 1 97 ? 8.818 -7.245 -5.620 1.00 93.88 97 GLU A CA 1
ATOM 746 C C . GLU A 1 97 ? 7.998 -7.337 -4.331 1.00 93.88 97 GLU A C 1
ATOM 748 O O . GLU A 1 97 ? 7.402 -8.373 -4.034 1.00 93.88 97 GLU A O 1
ATOM 753 N N . ALA A 1 98 ? 7.906 -6.228 -3.597 1.00 95.06 98 ALA A N 1
ATOM 754 C CA . ALA A 1 98 ? 7.126 -6.164 -2.371 1.00 95.06 98 ALA A CA 1
ATOM 755 C C . ALA A 1 98 ? 5.623 -6.326 -2.650 1.00 95.06 98 ALA A C 1
ATOM 757 O O . ALA A 1 98 ? 4.929 -7.018 -1.906 1.00 95.06 98 ALA A O 1
ATOM 758 N N . THR A 1 99 ? 5.121 -5.760 -3.754 1.00 96.81 99 THR A N 1
ATOM 759 C CA . THR A 1 99 ? 3.720 -5.936 -4.169 1.00 96.81 99 THR A CA 1
ATOM 760 C C . THR A 1 99 ? 3.414 -7.396 -4.511 1.00 96.81 99 THR A C 1
ATOM 762 O O . THR A 1 99 ? 2.379 -7.910 -4.087 1.00 96.81 99 THR A O 1
ATOM 765 N N . LYS A 1 100 ? 4.318 -8.095 -5.217 1.00 95.69 100 LYS A N 1
ATOM 766 C CA . LYS A 1 100 ? 4.185 -9.537 -5.507 1.00 95.69 100 LYS A CA 1
ATOM 767 C C . LYS A 1 100 ? 4.151 -10.353 -4.218 1.00 95.69 100 LYS A C 1
ATOM 769 O O . LYS A 1 100 ? 3.211 -11.118 -4.020 1.00 95.69 100 LYS A O 1
ATOM 774 N N . ALA A 1 101 ? 5.094 -10.111 -3.307 1.00 96.44 101 ALA A N 1
ATOM 775 C CA . ALA A 1 101 ? 5.141 -10.792 -2.015 1.00 96.44 101 ALA A CA 1
ATOM 776 C C . ALA A 1 101 ? 3.856 -10.574 -1.192 1.00 96.44 101 ALA A C 1
ATOM 778 O O . ALA A 1 101 ? 3.322 -11.520 -0.616 1.00 96.44 101 ALA A O 1
ATOM 779 N N . MET A 1 102 ? 3.310 -9.352 -1.179 1.00 97.75 102 MET A N 1
ATOM 780 C CA . MET A 1 102 ? 2.044 -9.066 -0.498 1.00 97.75 102 MET A CA 1
ATOM 781 C C . MET A 1 102 ? 0.847 -9.759 -1.161 1.00 97.75 102 MET A C 1
ATOM 783 O O . MET A 1 102 ? 0.016 -10.335 -0.461 1.00 97.75 102 MET A O 1
ATOM 787 N N . LYS A 1 103 ? 0.771 -9.750 -2.497 1.00 96.19 103 LYS A N 1
ATOM 788 C CA . LYS A 1 103 ? -0.285 -10.429 -3.268 1.00 96.19 103 LYS A CA 1
ATOM 789 C C . LYS A 1 103 ? -0.253 -11.950 -3.079 1.00 96.19 103 LYS A C 1
ATOM 791 O O . LYS A 1 103 ? -1.295 -12.601 -3.119 1.00 96.19 103 LYS A O 1
ATOM 796 N N . GLU A 1 104 ? 0.927 -12.531 -2.881 1.00 95.94 104 GLU A N 1
ATOM 797 C CA . GLU A 1 104 ? 1.085 -13.940 -2.508 1.00 95.94 104 GLU A CA 1
ATOM 798 C C . GLU A 1 104 ? 0.641 -14.203 -1.066 1.00 95.94 104 GLU A C 1
ATOM 800 O O . GLU A 1 104 ? -0.030 -15.201 -0.809 1.00 95.94 104 GLU A O 1
ATOM 805 N N . ALA A 1 105 ? 0.967 -13.299 -0.138 1.00 97.50 105 ALA A N 1
ATOM 806 C CA . ALA A 1 105 ? 0.655 -13.447 1.281 1.00 97.50 105 ALA A CA 1
ATOM 807 C C . ALA A 1 105 ? -0.837 -13.263 1.610 1.00 97.50 105 ALA A C 1
ATOM 809 O O . ALA A 1 105 ? -1.315 -13.817 2.600 1.00 97.50 105 ALA A O 1
ATOM 810 N N . THR A 1 106 ? -1.587 -12.490 0.817 1.00 97.75 106 THR A N 1
ATOM 811 C CA . THR A 1 106 ? -3.026 -12.291 1.030 1.00 97.75 106 THR A CA 1
ATOM 812 C C . THR A 1 106 ? -3.788 -11.977 -0.255 1.00 97.75 106 THR A C 1
ATOM 814 O O . THR A 1 106 ? -3.346 -11.211 -1.112 1.00 97.75 106 THR A O 1
ATOM 817 N N . ARG A 1 107 ? -4.990 -12.556 -0.360 1.00 97.00 107 ARG A N 1
ATOM 818 C CA . ARG A 1 107 ? -5.965 -12.298 -1.433 1.00 97.00 107 ARG A CA 1
ATOM 819 C C . ARG A 1 107 ? -7.195 -11.524 -0.958 1.00 97.00 107 ARG A C 1
ATOM 821 O O . ARG A 1 107 ? -8.033 -11.177 -1.782 1.00 97.00 107 ARG A O 1
ATOM 828 N N . SER A 1 108 ? -7.309 -11.272 0.346 1.00 97.25 108 SER A N 1
ATOM 829 C CA . SER A 1 108 ? -8.480 -10.642 0.966 1.00 97.25 108 SER A CA 1
ATOM 830 C C . SER A 1 108 ? -8.210 -9.225 1.461 1.00 97.25 108 SER A C 1
ATOM 832 O O . SER A 1 108 ? -9.102 -8.387 1.383 1.00 97.25 108 SER A O 1
ATOM 834 N N . ILE A 1 109 ? -6.998 -8.937 1.945 1.00 98.56 109 ILE A N 1
ATOM 835 C CA . ILE A 1 109 ? -6.651 -7.598 2.433 1.00 98.56 109 ILE A CA 1
ATOM 836 C C . ILE A 1 109 ? -6.346 -6.705 1.222 1.00 98.56 109 ILE A C 1
ATOM 838 O O . ILE A 1 109 ? -5.504 -7.094 0.409 1.00 98.56 109 ILE A O 1
ATOM 842 N N . PRO A 1 110 ? -6.986 -5.534 1.072 1.00 98.44 110 PRO A N 1
ATOM 843 C CA . PRO A 1 110 ? -6.667 -4.588 0.008 1.00 98.44 110 PRO A CA 1
ATOM 844 C C . PRO A 1 110 ? -5.202 -4.136 0.051 1.00 98.44 110 PRO A C 1
ATOM 846 O O . PRO A 1 110 ? -4.686 -3.749 1.100 1.00 98.44 110 PRO A O 1
ATOM 849 N N . ILE A 1 111 ? -4.538 -4.156 -1.101 1.00 98.62 111 ILE A N 1
ATOM 850 C CA . ILE A 1 111 ? -3.146 -3.750 -1.296 1.00 98.62 111 ILE A CA 1
ATOM 851 C C . ILE A 1 111 ? -3.123 -2.558 -2.254 1.00 98.62 111 ILE A C 1
ATOM 853 O O . ILE A 1 111 ? -3.621 -2.646 -3.375 1.00 98.62 111 ILE A O 1
ATOM 857 N N . VAL A 1 112 ? -2.508 -1.461 -1.827 1.00 97.75 112 VAL A N 1
ATOM 858 C CA . VAL A 1 112 ? -2.269 -0.251 -2.613 1.00 97.75 112 VAL A CA 1
ATOM 859 C C . VAL A 1 112 ? -0.772 -0.148 -2.895 1.00 97.75 112 VAL A C 1
ATOM 861 O O . VAL A 1 112 ? 0.017 0.138 -1.994 1.00 97.75 112 VAL A O 1
ATOM 864 N N . PHE A 1 113 ? -0.356 -0.400 -4.134 1.00 96.62 113 PHE A N 1
ATOM 865 C CA . PHE A 1 113 ? 1.039 -0.264 -4.532 1.00 96.62 113 PHE A CA 1
ATOM 866 C C . PHE A 1 113 ? 1.409 1.178 -4.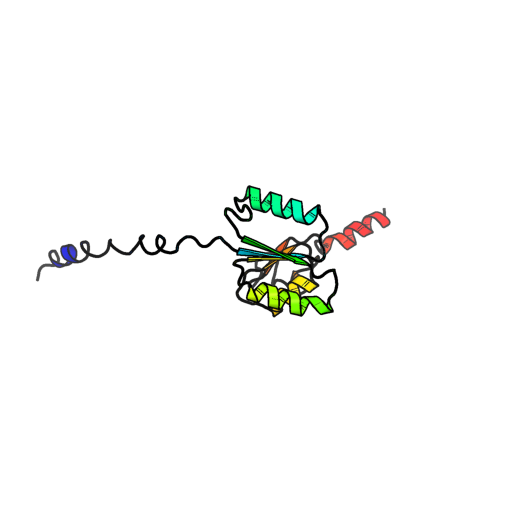887 1.00 96.62 113 PHE A C 1
ATOM 868 O O . PHE A 1 113 ? 0.590 1.963 -5.372 1.00 96.62 113 PHE A O 1
ATOM 875 N N . ILE A 1 114 ? 2.691 1.492 -4.724 1.00 93.38 114 ILE A N 1
ATOM 876 C CA . ILE A 1 114 ? 3.306 2.737 -5.175 1.00 93.38 114 ILE A CA 1
ATOM 877 C C . ILE A 1 114 ? 4.560 2.400 -5.979 1.00 93.38 114 ILE A C 1
ATOM 879 O O . ILE A 1 114 ? 5.544 1.875 -5.443 1.00 93.38 114 ILE A O 1
ATOM 883 N N 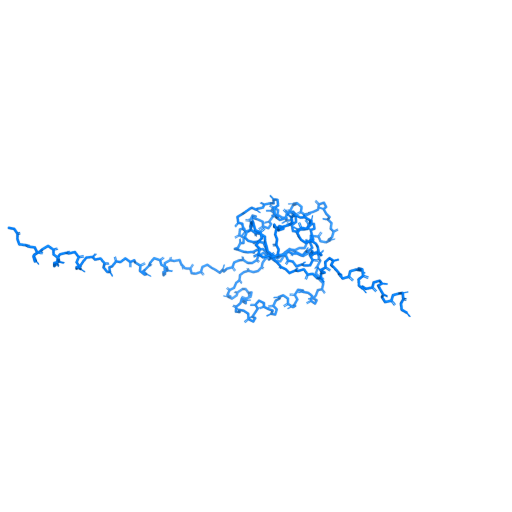. GLY A 1 115 ? 4.523 2.730 -7.266 1.00 89.69 115 GLY A N 1
ATOM 884 C CA . GLY A 1 115 ? 5.692 2.811 -8.129 1.00 89.69 115 GLY A CA 1
ATOM 885 C C . GLY A 1 115 ? 6.120 1.617 -8.996 1.00 89.69 115 GLY A C 1
ATOM 886 O O . GLY A 1 115 ? 7.077 1.822 -9.740 1.00 89.69 115 GLY A O 1
ATOM 887 N N . PRO A 1 116 ? 5.491 0.421 -9.002 1.00 91.62 116 PRO A N 1
ATOM 888 C CA . PRO A 1 116 ? 5.670 -0.520 -10.112 1.00 91.62 116 PRO A CA 1
ATOM 889 C C . PRO A 1 116 ? 5.482 0.181 -11.460 1.00 91.62 116 PRO A C 1
ATOM 891 O O . PRO A 1 116 ? 4.487 0.879 -11.628 1.00 91.62 116 PRO A O 1
ATOM 894 N N . SER A 1 117 ? 6.421 0.006 -12.392 1.00 88.19 117 SER A N 1
ATOM 895 C CA . SER A 1 117 ? 6.392 0.660 -13.709 1.00 88.19 117 SER A CA 1
ATOM 896 C C . SER A 1 117 ? 5.375 0.025 -14.651 1.00 88.19 117 SER A C 1
ATOM 898 O O . SER A 1 117 ? 4.691 0.738 -15.378 1.00 88.19 117 SER A O 1
ATOM 900 N N . TYR A 1 118 ? 5.249 -1.302 -14.613 1.00 89.31 118 TYR A N 1
ATOM 901 C CA . TYR A 1 118 ? 4.455 -2.067 -15.575 1.00 89.31 118 TYR A CA 1
ATOM 902 C C . TYR A 1 118 ? 3.501 -3.020 -14.846 1.00 89.31 118 TYR A C 1
ATOM 904 O O . TYR A 1 118 ? 3.620 -4.240 -14.951 1.00 89.31 118 TYR A O 1
ATOM 912 N N . PRO A 1 119 ? 2.571 -2.506 -14.018 1.00 92.50 119 PRO A N 1
ATOM 913 C CA . PRO A 1 119 ? 1.789 -3.345 -13.112 1.00 92.50 119 PRO A CA 1
ATOM 914 C C . PRO A 1 119 ? 0.860 -4.333 -13.836 1.00 92.50 119 PRO A C 1
ATOM 916 O O . PRO A 1 119 ? 0.479 -5.341 -13.236 1.00 92.50 119 PRO A O 1
ATOM 919 N N . VAL A 1 120 ? 0.499 -4.072 -15.098 1.00 92.88 120 VAL A N 1
ATOM 920 C CA . VAL A 1 120 ? -0.300 -4.995 -15.920 1.00 92.88 120 VAL A CA 1
ATOM 921 C C . VAL A 1 120 ? 0.590 -6.112 -16.463 1.00 92.88 120 VAL A C 1
ATOM 923 O O . VAL A 1 120 ? 0.298 -7.290 -16.270 1.00 92.88 120 VAL A O 1
ATOM 926 N N . GLU A 1 121 ? 1.711 -5.748 -17.078 1.00 91.75 121 GLU A N 1
ATOM 927 C CA . GLU A 1 121 ? 2.681 -6.656 -17.690 1.00 91.75 121 GLU A CA 1
ATOM 928 C C . GLU A 1 121 ? 3.352 -7.557 -16.646 1.00 91.75 121 GLU A C 1
ATOM 930 O O . GLU A 1 121 ? 3.633 -8.726 -16.892 1.00 91.75 121 GLU A O 1
ATOM 935 N N . GLU A 1 122 ? 3.548 -7.039 -15.436 1.00 92.25 122 GLU A N 1
ATOM 936 C CA . GLU A 1 122 ? 4.047 -7.793 -14.290 1.00 92.25 122 GLU A CA 1
ATOM 937 C C . GLU A 1 122 ? 2.986 -8.684 -13.622 1.00 92.25 122 GLU A C 1
ATOM 939 O O . GLU A 1 122 ? 3.294 -9.394 -12.658 1.00 92.25 122 GLU A O 1
ATOM 944 N N . GLY A 1 123 ? 1.733 -8.626 -14.085 1.00 93.50 123 GLY A N 1
ATOM 945 C CA . GLY A 1 123 ? 0.618 -9.397 -13.543 1.00 93.50 123 GLY A CA 1
ATOM 946 C C . GLY A 1 123 ? 0.203 -8.976 -12.132 1.00 93.50 123 GLY A C 1
ATOM 947 O O . GLY A 1 123 ? -0.415 -9.767 -11.410 1.00 93.50 123 GLY A O 1
ATOM 948 N N . LEU A 1 124 ? 0.534 -7.755 -11.695 1.00 95.06 124 LEU A N 1
ATOM 949 C CA . LEU A 1 124 ? 0.083 -7.214 -10.408 1.00 95.06 124 LEU A CA 1
ATOM 950 C C . LEU A 1 124 ? -1.420 -6.932 -10.454 1.00 95.06 124 LEU A C 1
ATOM 952 O O . LEU A 1 124 ? -2.137 -7.313 -9.525 1.00 95.06 124 LEU A O 1
ATOM 956 N N . VAL A 1 125 ? -1.893 -6.382 -11.572 1.00 95.62 125 VAL A N 1
ATOM 957 C CA . VAL A 1 125 ? -3.303 -6.091 -11.864 1.00 95.62 125 VAL A CA 1
ATOM 958 C C . VAL A 1 125 ? -3.682 -6.609 -13.251 1.00 95.62 125 VAL A C 1
ATOM 960 O O . VAL A 1 125 ? -2.827 -6.748 -14.116 1.00 95.62 125 VAL A O 1
ATOM 963 N N . ALA A 1 126 ? -4.963 -6.897 -13.474 1.00 94.25 126 ALA A N 1
ATOM 964 C CA . ALA A 1 126 ? -5.447 -7.384 -14.768 1.00 94.25 126 ALA A CA 1
ATOM 965 C C . ALA A 1 126 ? -5.456 -6.292 -15.855 1.00 94.25 126 ALA A C 1
ATOM 967 O O . ALA A 1 126 ? -5.235 -6.582 -17.026 1.00 94.25 126 ALA A 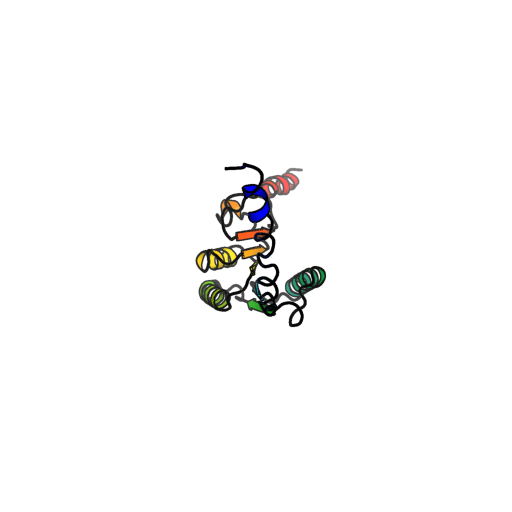O 1
ATOM 968 N N . SER A 1 127 ? -5.746 -5.043 -15.481 1.00 92.81 127 SER A N 1
ATOM 969 C CA . SER A 1 127 ? -5.750 -3.875 -16.369 1.00 92.81 127 SER A CA 1
ATOM 970 C C . SER A 1 127 ? -5.749 -2.579 -15.549 1.00 92.81 127 SER A C 1
ATOM 972 O O . SER A 1 127 ? -6.051 -2.606 -14.354 1.00 92.81 127 SER A O 1
ATOM 974 N N . PHE A 1 128 ? -5.504 -1.435 -16.192 1.00 88.25 128 PHE A N 1
ATOM 975 C CA . PHE A 1 128 ? -5.657 -0.121 -15.551 1.00 88.25 128 PHE A CA 1
ATOM 976 C C . PHE A 1 128 ? -7.112 0.219 -15.205 1.00 88.25 128 PHE A C 1
ATOM 978 O O . PHE A 1 128 ? -7.373 0.839 -14.180 1.00 88.25 128 PHE A O 1
ATOM 985 N N . ALA A 1 129 ? -8.071 -0.206 -16.035 1.00 89.88 129 ALA A N 1
ATOM 986 C CA . ALA A 1 129 ? -9.488 0.078 -15.807 1.00 89.88 129 ALA A CA 1
ATOM 987 C C . ALA A 1 129 ? -10.085 -0.777 -14.678 1.00 89.88 129 ALA A C 1
ATOM 989 O O . ALA A 1 129 ? -11.011 -0.353 -13.988 1.00 89.88 129 ALA A O 1
ATOM 990 N N . ARG A 1 130 ? -9.594 -2.011 -14.515 1.00 90.81 130 ARG A N 1
ATOM 991 C CA . ARG A 1 130 ? -10.056 -2.967 -13.505 1.00 90.81 130 ARG A CA 1
ATOM 992 C C . ARG A 1 130 ? -8.905 -3.836 -13.041 1.00 90.81 130 ARG A C 1
ATOM 994 O O . ARG A 1 130 ? -8.331 -4.587 -13.830 1.00 90.81 130 ARG A O 1
ATOM 1001 N N . ALA A 1 131 ? -8.641 -3.804 -11.741 1.00 92.38 131 ALA A N 1
ATOM 1002 C CA . ALA A 1 131 ? -7.493 -4.507 -11.207 1.00 92.38 131 ALA A CA 1
ATOM 1003 C C . ALA A 1 131 ? -7.653 -6.037 -11.126 1.00 92.38 131 ALA A C 1
ATOM 1005 O O . ALA A 1 131 ? -6.660 -6.758 -11.179 1.00 92.38 131 ALA A O 1
ATOM 1006 N N . GLY A 1 132 ? -8.890 -6.543 -11.039 1.00 92.12 132 GLY A N 1
ATOM 1007 C CA . GLY A 1 132 ? -9.186 -7.983 -11.087 1.00 92.12 132 GLY A CA 1
ATOM 1008 C C . GLY A 1 132 ? -8.837 -8.771 -9.816 1.00 92.12 132 GLY A C 1
ATOM 1009 O O . GLY A 1 132 ? -8.789 -9.996 -9.858 1.00 92.12 132 GLY A O 1
ATOM 1010 N N . GLY A 1 133 ? -8.587 -8.094 -8.692 1.00 95.25 133 GLY A N 1
ATOM 1011 C CA . GLY A 1 133 ? -8.275 -8.709 -7.401 1.00 95.25 133 GLY A CA 1
ATOM 1012 C C . GLY A 1 133 ? -8.194 -7.670 -6.282 1.00 95.25 133 GLY A C 1
ATOM 1013 O O . GLY A 1 133 ? -8.736 -6.576 -6.412 1.00 95.25 133 GLY A O 1
ATOM 1014 N N . ASN A 1 134 ? -7.484 -7.995 -5.202 1.00 97.50 134 ASN A N 1
ATOM 1015 C CA . ASN A 1 134 ? -7.301 -7.126 -4.035 1.00 97.50 134 ASN A CA 1
ATOM 1016 C C . ASN A 1 134 ? -6.152 -6.112 -4.172 1.00 97.50 134 ASN A C 1
ATOM 1018 O O . ASN A 1 134 ? -5.783 -5.496 -3.181 1.00 97.50 134 ASN A O 1
ATOM 1022 N N . VAL A 1 135 ? -5.554 -5.953 -5.354 1.00 98.06 135 VAL A N 1
ATOM 1023 C CA . VAL A 1 135 ? -4.390 -5.081 -5.573 1.00 98.06 135 VAL A CA 1
ATOM 1024 C C . VAL A 1 135 ? -4.790 -3.903 -6.451 1.00 98.06 135 VAL A C 1
ATOM 1026 O O . VAL A 1 135 ? -5.431 -4.111 -7.467 1.00 98.06 135 VAL A O 1
ATOM 1029 N N . THR A 1 136 ? -4.405 -2.685 -6.095 1.00 96.56 136 THR A N 1
ATOM 1030 C CA . THR A 1 136 ? -4.545 -1.459 -6.902 1.00 96.56 136 THR A CA 1
ATOM 1031 C C . THR A 1 136 ? -3.362 -0.535 -6.605 1.00 96.56 136 THR A C 1
ATOM 1033 O O . THR A 1 136 ? -2.519 -0.895 -5.788 1.00 96.56 136 THR A O 1
ATOM 1036 N N . GLY A 1 137 ? -3.255 0.637 -7.227 1.00 94.31 137 GLY A N 1
ATOM 1037 C CA . GLY A 1 137 ? -2.201 1.586 -6.871 1.00 94.31 137 GLY A CA 1
ATOM 1038 C C . GLY A 1 137 ? -1.870 2.615 -7.938 1.00 94.31 137 GLY A C 1
ATOM 1039 O O . GLY A 1 137 ? -2.641 2.852 -8.866 1.00 94.31 137 GLY A O 1
ATOM 1040 N N . VAL A 1 138 ? -0.694 3.220 -7.782 1.00 91.50 138 VAL A N 1
ATOM 1041 C CA . VAL A 1 138 ? -0.147 4.242 -8.683 1.00 91.50 138 VAL A CA 1
ATOM 1042 C C . VAL A 1 138 ? 1.166 3.764 -9.306 1.00 91.50 138 VAL A C 1
ATOM 1044 O O . VAL A 1 138 ? 2.037 3.237 -8.611 1.00 91.50 138 VAL A O 1
ATOM 1047 N N . THR A 1 139 ? 1.311 3.935 -10.621 1.00 88.44 139 THR A N 1
ATOM 1048 C CA . THR A 1 139 ? 2.558 3.682 -11.369 1.00 88.44 139 THR A CA 1
ATOM 1049 C C . THR A 1 139 ? 3.282 4.999 -11.658 1.00 88.44 139 THR A C 1
ATOM 1051 O O . THR A 1 139 ? 2.638 6.037 -11.800 1.00 88.44 139 THR A O 1
ATOM 1054 N N . VAL A 1 140 ? 4.616 4.957 -11.746 1.00 75.44 140 VAL A N 1
ATOM 1055 C CA . VAL A 1 140 ? 5.461 6.108 -12.134 1.00 75.44 140 VAL A CA 1
ATOM 1056 C C . VAL A 1 140 ? 5.796 6.133 -13.625 1.00 75.44 140 VAL A C 1
ATOM 1058 O O . VAL A 1 140 ? 6.238 7.161 -14.126 1.00 75.44 140 VAL A O 1
ATOM 1061 N N . ALA A 1 141 ? 5.614 5.021 -14.338 1.00 67.06 141 ALA A N 1
ATOM 1062 C CA . ALA A 1 141 ? 5.926 4.917 -15.758 1.00 67.06 141 ALA A CA 1
ATOM 1063 C C . ALA A 1 141 ? 4.708 4.389 -16.520 1.00 67.06 141 ALA A C 1
ATOM 1065 O O . ALA A 1 141 ? 3.998 3.509 -16.041 1.00 67.06 141 ALA A O 1
ATOM 1066 N N . GLN A 1 142 ? 4.468 4.921 -17.715 1.00 63.25 142 GLN A N 1
ATOM 1067 C CA . GLN A 1 142 ? 3.579 4.284 -18.683 1.00 63.25 142 GLN A CA 1
ATOM 1068 C C . GLN A 1 142 ? 4.469 3.771 -19.813 1.00 63.25 142 GLN A C 1
ATOM 1070 O O . GLN A 1 142 ? 5.297 4.534 -20.320 1.00 63.25 142 GLN A O 1
ATOM 1075 N N . SER A 1 143 ? 4.319 2.493 -20.153 1.00 57.91 143 SER A N 1
ATOM 1076 C CA . SER A 1 143 ? 5.105 1.695 -21.112 1.00 57.91 143 SER A CA 1
ATOM 1077 C C . SER A 1 143 ? 5.414 2.407 -22.428 1.00 57.91 143 SER A C 1
ATOM 1079 O O . SER A 1 143 ? 6.490 2.222 -22.992 1.00 57.91 143 SER A O 1
ATOM 1081 N N . ASP A 1 144 ? 4.547 3.325 -22.844 1.00 60.41 144 ASP A N 1
ATOM 1082 C CA . ASP A 1 144 ? 4.666 4.051 -24.108 1.00 60.41 144 ASP A CA 1
ATOM 1083 C C . ASP A 1 144 ? 5.676 5.217 -24.091 1.00 60.41 144 ASP A C 1
ATOM 1085 O O . ASP A 1 144 ? 5.971 5.803 -25.134 1.00 60.41 144 ASP A O 1
ATOM 1089 N N . HIS A 1 145 ? 6.263 5.560 -22.938 1.00 67.25 145 HIS A N 1
ATOM 1090 C CA . HIS A 1 145 ? 7.166 6.713 -22.851 1.00 67.25 145 HIS A CA 1
ATOM 1091 C C . HIS A 1 145 ? 8.603 6.420 -23.283 1.00 67.25 145 HIS A C 1
ATOM 1093 O O . HIS A 1 145 ? 9.280 7.342 -23.721 1.00 67.25 145 HIS A O 1
ATOM 1099 N N . VAL A 1 146 ? 9.101 5.181 -23.199 1.00 69.19 146 VAL A N 1
ATOM 1100 C CA . VAL A 1 146 ? 10.533 4.908 -23.457 1.00 69.19 146 VAL A CA 1
ATOM 1101 C C . VAL A 1 146 ? 10.903 5.183 -24.914 1.00 69.19 146 VAL A C 1
ATOM 1103 O O . VAL A 1 146 ? 11.882 5.879 -25.176 1.00 69.19 146 VAL A O 1
ATOM 1106 N N . ALA A 1 147 ? 10.091 4.710 -25.864 1.00 71.75 147 ALA A N 1
ATOM 1107 C CA . ALA A 1 147 ? 10.295 5.004 -27.281 1.00 71.75 147 ALA A CA 1
ATOM 1108 C C . ALA A 1 147 ? 10.236 6.516 -27.556 1.00 71.75 147 ALA A C 1
ATOM 1110 O O . ALA A 1 147 ? 11.051 7.040 -28.312 1.00 71.75 147 ALA A O 1
ATOM 1111 N N . LYS A 1 148 ? 9.323 7.236 -26.889 1.00 75.81 148 LYS A N 1
ATOM 1112 C CA . LYS A 1 148 ? 9.192 8.689 -27.033 1.00 75.81 148 LYS A CA 1
ATOM 1113 C C . LYS A 1 148 ? 10.364 9.463 -26.422 1.00 75.81 148 LYS A C 1
ATOM 1115 O O . LYS A 1 148 ? 10.797 10.449 -27.005 1.00 75.81 148 LYS A O 1
ATOM 1120 N N . LEU A 1 149 ? 10.893 9.013 -25.283 1.00 74.00 149 LEU A N 1
ATOM 1121 C CA . LEU A 1 149 ? 12.066 9.602 -24.629 1.00 74.00 149 LEU A CA 1
ATOM 1122 C C . LEU A 1 149 ? 13.326 9.427 -25.481 1.00 74.00 149 LEU A C 1
ATOM 1124 O O . LEU A 1 149 ? 14.120 10.355 -25.590 1.00 74.00 149 LEU A O 1
ATOM 1128 N N . LEU A 1 150 ? 13.491 8.264 -26.115 1.00 81.12 150 LEU A N 1
ATOM 1129 C CA . LEU A 1 150 ? 14.618 8.007 -27.015 1.00 81.12 150 LEU A CA 1
ATOM 1130 C C . LEU A 1 150 ? 14.464 8.697 -28.374 1.00 81.12 150 LEU A C 1
ATOM 1132 O O . LEU A 1 150 ? 15.468 8.924 -29.040 1.00 81.12 150 LEU A O 1
ATOM 1136 N N . GLN A 1 151 ? 13.248 9.084 -28.772 1.00 81.44 151 GLN A N 1
ATOM 1137 C CA . GLN A 1 151 ? 13.033 9.874 -29.985 1.00 81.44 151 GLN A CA 1
ATOM 1138 C C . GLN A 1 151 ? 13.754 11.232 -29.929 1.00 81.44 151 GLN A C 1
ATOM 1140 O O . GLN A 1 151 ? 14.217 11.693 -30.960 1.00 81.44 151 GLN A O 1
ATOM 1145 N N . LEU A 1 152 ? 13.950 11.807 -28.734 1.00 78.69 152 LEU A N 1
ATOM 1146 C CA . LEU A 1 152 ? 14.745 13.030 -28.543 1.00 78.69 152 LEU A CA 1
ATOM 1147 C C . LEU A 1 152 ? 16.245 12.853 -28.830 1.00 78.69 152 LEU A C 1
ATOM 1149 O O . LEU A 1 152 ? 16.950 13.843 -28.945 1.00 78.69 152 LEU A O 1
ATOM 1153 N N . LEU A 1 153 ? 16.756 11.618 -28.893 1.00 82.19 153 LEU A N 1
ATOM 1154 C CA . LEU A 1 153 ? 18.149 11.354 -29.286 1.00 82.19 153 LEU A CA 1
ATOM 1155 C C . LEU A 1 153 ? 18.326 11.303 -30.809 1.00 82.19 153 LEU A C 1
ATOM 1157 O O . LEU A 1 153 ? 19.451 11.171 -31.287 1.00 82.19 153 LEU A O 1
ATOM 1161 N N . LEU A 1 154 ? 17.216 11.307 -31.549 1.00 78.38 154 LEU A N 1
ATOM 1162 C CA . LEU A 1 154 ? 17.184 11.268 -33.008 1.00 78.38 154 LEU A CA 1
ATOM 1163 C C . LEU A 1 154 ? 16.907 12.654 -33.620 1.00 78.38 154 LEU A C 1
ATOM 11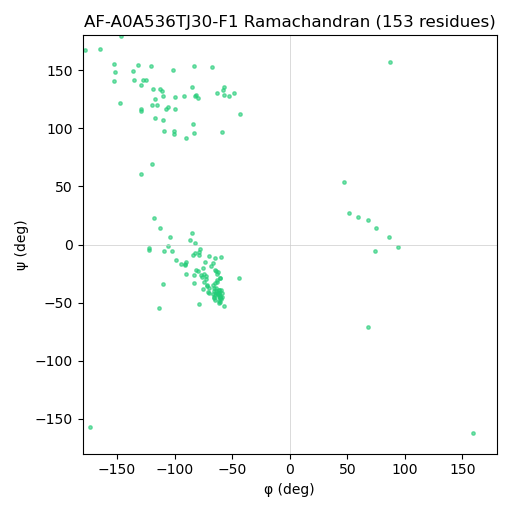65 O O . LEU A 1 154 ? 16.971 12.770 -34.843 1.00 78.38 154 LEU A O 1
ATOM 1169 N N . ASP A 1 155 ? 16.622 13.655 -32.781 1.00 59.22 155 ASP A N 1
ATOM 1170 C CA . ASP A 1 155 ? 16.502 15.081 -33.118 1.00 59.22 155 ASP A CA 1
ATOM 1171 C C . ASP A 1 155 ? 17.823 15.818 -32.813 1.00 59.22 155 ASP A C 1
ATOM 1173 O O . ASP A 1 155 ? 18.162 16.761 -33.566 1.00 59.22 155 ASP A O 1
#

Radius of gyration: 23.39 Å; Cα contacts (8 Å, |Δi|>4): 208; chains: 1; bounding box: 81×29×52 Å

Foldseek 3Di:
DDPVVVVVPPVPPPPPDDPVVVVPPPPDQAEEEEEEQDCPPVVVVVVQVVCVVVVNHDPPRHPYHDDHPVNPLVCLLVVLLVSVVVVGQAYEYEDDSNLVSNVVNDQPRAYEYDAYACCCVSLSAVDQVGRPTRYYYDHPHDPPCPVVVCVVVVD

Sequence (155 aa):
MDRRTFIGRVVGGLLAVPFAAEAQQAARLPRIGVLLPGNTGTGTEVLRQGLRELGYVEGRTAVIEWRWWERKSERLRGAAAEMVRLNPDVIVVSGSEATKAMKEATRSIPIVFIGPSYPVEEGLVASFARAGGNVTGVTVAQSDHVAKLLQLLLD

pLDDT: mean 83.52, std 17.57, range [44.59, 98.62]

Mean predicted aligned error: 11.14 Å

Secondary structure (DSSP, 8-state):
--THHHHHHHTTSSS---TTTTTTS--PPPEEEEEESS--SHHHHHHHHHHHHTT--BTTTBEEEEEE-TT-HHHHHHHHHHHHHT--SEEEEESHHHHHHHHHH-SSS-EEEE--S-TTTTTSSS-SS---SSEEEE-S--TTHHHHHHHTT--

Solvent-accessible surface area (backbone atoms only — not comparable to full-atom values): 9054 Å² total; per-residue (Å²): 136,67,84,71,68,61,61,70,64,63,71,78,72,75,84,82,74,67,78,63,67,74,73,68,56,74,81,71,61,53,32,38,32,36,44,31,49,54,91,70,59,62,65,58,50,54,51,50,49,55,35,41,76,74,60,42,35,75,84,76,53,19,42,69,48,82,46,65,43,69,76,40,73,88,44,35,58,57,54,28,50,54,52,56,73,67,62,35,70,33,32,40,26,40,36,55,71,51,42,50,37,39,56,73,63,37,74,79,50,39,33,37,37,42,48,30,49,50,44,48,86,71,62,65,20,72,38,93,93,49,33,84,66,40,37,49,70,49,60,78,45,62,86,76,46,62,68,58,62,54,48,64,78,77,109

Nearest PDB structures (foldseek):
  3lkv-assembly1_A-2  TM=8.354E-01  e=9.689E-09  Vibrio cholerae O1 biovar El Tor str. N16961
  3lft-assembly1_A  TM=9.102E-01  e=3.921E-08  Streptococcus pneumoniae TIGR4
  6hnk-assembly1_A  TM=8.644E-01  e=6.248E-08  Clostridioides difficile 630
  3lft-assembly2_B  TM=8.831E-01  e=1.485E-07  Streptococcus pneumoniae TIGR4
  4ycs-assembly5_E  TM=5.567E-01  e=3.934E-03  Clostridioides difficile 630